Protein AF-A0A5N3UJM9-F1 (afdb_monomer)

Solvent-accessible surface area (backbone atoms only — not comparable to full-atom values): 4273 Å² total; per-residue (Å²): 135,84,52,72,67,56,60,54,53,48,29,68,79,72,63,53,42,89,35,64,38,90,91,76,69,53,60,25,71,42,64,71,58,41,59,57,52,51,32,69,79,73,64,49,48,85,33,63,38,90,90,75,66,53,62,21,72,42,66,68,60,40,58,59,55,57,72,82,110

Foldseek 3Di:
DDDPVNVLVVCVVVVDFPAADPVPRDGHSDPVVNVLVVCVVVVDFPAADPVPRDTHSDPVVNVVVVVVD

Secondary structure (DSSP, 8-state):
---HHHHHHHHHHH----EE-TTT--EESSHHHHHHHHHHHHT---EE-TTT--EESSHHHHHHHGGG-

Organism: Muntiacus reevesi (NCBI:txid9886)

Mean predicted aligned error: 4.25 Å

pLDDT: mean 93.31, std 6.68, range [53.0, 98.0]

InterPro domains:
  IPR013087 Zinc finger C2H2-type [PF00096] (47-69)
  IPR013087 Zinc finger C2H2-type [PS00028] (21-41)
  IPR013087 Zinc finger C2H2-type [PS00028] (49-69)
  IPR013087 Zinc finger C2H2-type [PS50157] (1-18)
  IPR013087 Zinc finger C2H2-type [PS50157] (19-46)
  IPR013087 Zinc finger C2H2-type [PS50157] (47-69)
  IPR013087 Zinc finger C2H2-type [SM00355] (19-41)
  IPR013087 Zinc finger C2H2-type [SM00355] (47-69)
  IPR036236 Zinc finger C2H2 superfamily [SSF57667] (2-56)
  IPR050826 Krueppel C2H2-type Zinc Finger [PTHR24377] (2-69)

Radius of gyration: 15.52 Å; Cα contacts (8 Å, |Δi|>4): 71; chains: 1; bounding box: 33×23×45 Å

Nearest PDB structures (foldseek):
  2i13-assembly2_B  TM=9.612E-01  e=5.169E-08  Mus musculus
  1g2f-assembly2_F  TM=9.186E-01  e=3.533E-07  Mus musculus
  1jk1-assembly1_A  TM=9.115E-01  e=2.853E-07  Mus musculus
  1jk2-assembly1_A  TM=9.134E-01  e=5.814E-07  Mus musculus
  7n5u-assembly1_A  TM=7.633E-01  e=9.809E-08  Homo sapiens

Structure (mmCIF, N/CA/C/O backbone):
data_AF-A0A5N3UJM9-F1
#
_entry.id   AF-A0A5N3UJM9-F1
#
loop_
_atom_site.group_PDB
_atom_site.id
_atom_site.type_symbol
_atom_site.label_atom_id
_atom_site.label_alt_id
_atom_site.label_comp_id
_atom_site.label_asym_id
_atom_site.label_entity_id
_atom_site.label_seq_id
_atom_site.pdbx_PDB_ins_code
_atom_site.Cartn_x
_atom_site.Cartn_y
_atom_site.Cartn_z
_atom_site.occupancy
_atom_site.B_iso_or_equiv
_atom_site.auth_seq_id
_atom_site.auth_comp_id
_atom_site.auth_asym_id
_atom_site.auth_atom_id
_atom_site.pdbx_PDB_model_num
ATOM 1 N N . MET A 1 1 ? -2.277 -0.855 30.702 1.00 53.00 1 MET A N 1
ATOM 2 C CA . MET A 1 1 ? -2.191 -0.209 29.375 1.00 53.00 1 MET A CA 1
ATOM 3 C C . MET A 1 1 ? -2.067 -1.295 28.324 1.00 53.00 1 MET A C 1
ATOM 5 O O . MET A 1 1 ? -1.189 -2.135 28.456 1.00 53.00 1 MET A O 1
ATOM 9 N N . GLN A 1 2 ? -2.974 -1.338 27.351 1.00 63.16 2 GLN A N 1
ATOM 10 C CA . GLN A 1 2 ? -2.895 -2.285 26.238 1.00 63.16 2 GLN A CA 1
ATOM 11 C C . GLN A 1 2 ? -1.908 -1.732 25.198 1.00 63.16 2 GLN A C 1
ATOM 13 O O . GLN A 1 2 ? -1.921 -0.531 24.930 1.00 63.16 2 GLN A O 1
ATOM 18 N N . SER A 1 3 ? -1.018 -2.566 24.659 1.00 85.44 3 SER A N 1
ATOM 19 C CA . SER A 1 3 ? -0.073 -2.127 23.626 1.00 85.44 3 SER A CA 1
ATOM 20 C C . SER A 1 3 ? -0.791 -1.925 22.288 1.00 85.44 3 SER A C 1
ATOM 22 O O . SER A 1 3 ? -1.733 -2.652 21.970 1.00 85.44 3 SER A O 1
ATOM 24 N N . SER A 1 4 ? -0.320 -0.974 21.474 1.00 84.56 4 SER A N 1
ATOM 25 C CA . SER A 1 4 ? -0.870 -0.708 20.134 1.00 84.56 4 SER A CA 1
ATOM 26 C C . SER A 1 4 ? -0.896 -1.961 19.249 1.00 84.56 4 SER A C 1
ATOM 28 O O . SER A 1 4 ? -1.868 -2.188 18.531 1.00 84.56 4 SER A O 1
ATOM 30 N N . ALA A 1 5 ? 0.123 -2.817 19.371 1.00 89.38 5 ALA A N 1
ATOM 31 C CA . ALA A 1 5 ? 0.203 -4.102 18.682 1.00 89.38 5 ALA A CA 1
ATOM 32 C C . ALA A 1 5 ? -0.877 -5.103 19.136 1.00 89.38 5 ALA A C 1
ATOM 34 O O . ALA A 1 5 ? -1.418 -5.839 18.312 1.00 89.38 5 ALA A O 1
ATOM 35 N N . LEU A 1 6 ? -1.221 -5.133 20.430 1.00 90.75 6 LEU A N 1
ATOM 36 C CA . LEU A 1 6 ? -2.271 -6.020 20.939 1.00 90.75 6 LEU A CA 1
ATOM 37 C C . LEU A 1 6 ? -3.658 -5.563 20.468 1.00 90.75 6 LEU A C 1
ATOM 39 O O . LEU A 1 6 ? -4.4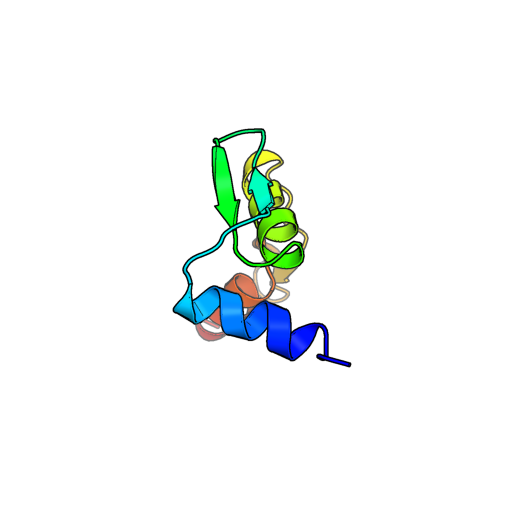60 -6.390 20.041 1.00 90.75 6 LEU A O 1
ATOM 43 N N . THR A 1 7 ? -3.927 -4.256 20.480 1.00 89.62 7 THR A N 1
ATOM 44 C CA . THR A 1 7 ? -5.176 -3.694 19.942 1.00 89.62 7 THR A CA 1
ATOM 45 C C . THR A 1 7 ? -5.310 -3.966 18.441 1.00 89.62 7 THR A C 1
ATOM 47 O O . THR A 1 7 ? -6.367 -4.384 17.973 1.00 89.62 7 THR A O 1
ATOM 50 N N . GLU A 1 8 ? -4.232 -3.798 17.674 1.00 90.88 8 GLU A N 1
ATOM 51 C CA . GLU A 1 8 ? -4.206 -4.135 16.249 1.00 90.88 8 GLU A CA 1
ATOM 52 C C . GLU A 1 8 ? -4.448 -5.630 16.000 1.00 90.88 8 GLU A C 1
ATOM 54 O O . GLU A 1 8 ? -5.239 -5.991 15.127 1.00 90.88 8 GLU A O 1
ATOM 59 N N . HIS A 1 9 ? -3.821 -6.502 16.794 1.00 92.12 9 HIS A N 1
ATOM 60 C CA . HIS A 1 9 ? -4.042 -7.943 16.727 1.00 92.12 9 HIS A CA 1
ATOM 61 C C . HIS A 1 9 ? -5.510 -8.308 16.991 1.00 92.12 9 HIS A C 1
ATOM 63 O O . HIS A 1 9 ? -6.084 -9.114 16.258 1.00 92.12 9 HIS A O 1
ATOM 69 N N . GLN A 1 10 ? -6.158 -7.680 17.977 1.00 93.25 10 GLN A N 1
ATOM 70 C CA . GLN A 1 10 ? -7.565 -7.942 18.296 1.00 93.25 10 GLN A CA 1
ATOM 71 C C . GLN A 1 10 ? -8.515 -7.659 17.123 1.00 93.25 10 GLN A C 1
ATOM 73 O O . GLN A 1 10 ? -9.495 -8.390 16.953 1.00 93.25 10 GLN A O 1
ATOM 78 N N . ARG A 1 11 ? -8.188 -6.704 16.238 1.00 94.25 11 ARG A N 1
ATOM 79 C CA . ARG A 1 11 ? -8.955 -6.449 15.000 1.00 94.25 11 ARG A CA 1
ATOM 80 C C . ARG A 1 11 ? -9.015 -7.657 14.067 1.00 94.25 11 ARG A C 1
ATOM 82 O O . ARG A 1 11 ? -9.864 -7.727 13.175 1.00 94.25 11 ARG A O 1
ATOM 89 N N . ILE A 1 12 ? -8.116 -8.631 14.228 1.00 92.94 12 ILE A N 1
ATOM 90 C CA . ILE A 1 12 ? -8.166 -9.875 13.460 1.00 92.94 12 ILE A CA 1
ATOM 91 C C . ILE A 1 12 ? -9.397 -10.693 13.836 1.00 92.94 12 ILE A C 1
ATOM 93 O O . ILE A 1 12 ? -10.058 -11.196 12.928 1.00 92.94 12 ILE A O 1
ATOM 97 N N . HIS A 1 13 ? -9.708 -10.754 15.130 1.00 94.56 13 HIS A N 1
ATOM 98 C CA . HIS A 1 13 ? -10.839 -11.495 15.675 1.00 94.56 13 HIS A CA 1
ATOM 99 C C . HIS A 1 13 ? -12.161 -10.754 15.488 1.00 94.56 13 HIS A C 1
ATOM 101 O O . HIS A 1 13 ? -13.148 -11.369 15.102 1.00 94.56 13 HIS A O 1
ATOM 107 N N . THR A 1 14 ? -12.180 -9.438 15.717 1.00 94.75 14 THR A N 1
ATOM 108 C CA . THR A 1 14 ? -13.414 -8.640 15.598 1.00 94.75 14 THR A CA 1
ATOM 109 C C . THR A 1 14 ? -13.793 -8.345 14.150 1.00 94.75 14 THR A C 1
ATOM 111 O O . THR A 1 14 ? -14.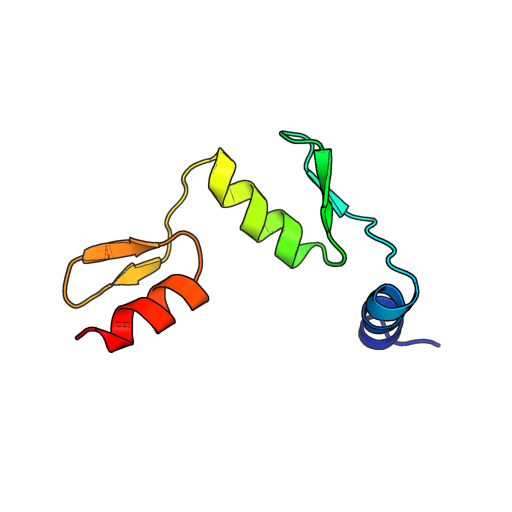941 -8.031 13.861 1.00 94.75 14 THR A O 1
ATOM 114 N N . GLY A 1 15 ? -12.829 -8.415 13.228 1.00 93.31 15 GLY A N 1
ATOM 115 C CA . GLY A 1 15 ? -13.038 -8.045 11.831 1.00 93.31 15 GLY A CA 1
ATOM 116 C C . GLY A 1 15 ? -13.089 -6.535 11.588 1.00 93.31 15 GLY A C 1
ATOM 117 O O . GLY A 1 15 ? -13.276 -6.134 10.440 1.00 93.31 15 GLY A O 1
ATOM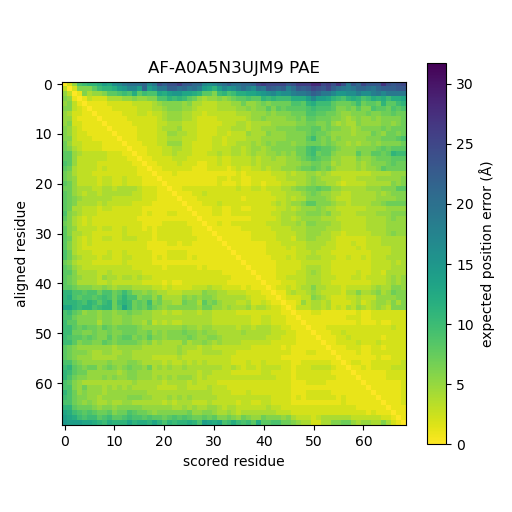 118 N N . GLU A 1 16 ? -12.873 -5.712 12.617 1.00 95.38 16 GLU A N 1
ATOM 119 C CA . GLU A 1 16 ? -12.855 -4.252 12.522 1.00 95.38 16 GLU A CA 1
ATOM 120 C C . GLU A 1 16 ? -11.807 -3.774 11.504 1.00 95.38 16 GLU A C 1
ATOM 122 O O . GLU A 1 16 ? -10.654 -4.217 11.498 1.00 95.38 16 GLU A O 1
ATOM 127 N N . ARG A 1 17 ? -12.210 -2.855 10.626 1.00 95.06 17 ARG A N 1
ATOM 128 C CA . ARG A 1 17 ? -11.364 -2.281 9.575 1.00 95.06 17 ARG A CA 1
ATOM 129 C C . ARG A 1 17 ? -11.519 -0.761 9.569 1.00 95.06 17 ARG A C 1
ATOM 131 O O . ARG A 1 17 ? -12.249 -0.239 8.736 1.00 95.06 17 ARG A O 1
ATOM 138 N N . PRO A 1 18 ? -10.860 -0.053 10.496 1.00 95.19 18 PRO A N 1
ATOM 139 C CA . PRO A 1 18 ? -11.091 1.376 10.683 1.00 95.19 18 PRO A CA 1
ATOM 140 C C . PRO A 1 18 ? -10.475 2.251 9.582 1.00 95.19 18 PRO A C 1
ATOM 142 O O . PRO A 1 18 ? -10.723 3.451 9.551 1.00 95.19 18 PRO A O 1
ATOM 145 N N . TYR A 1 19 ? -9.653 1.687 8.691 1.00 97.06 19 TYR A N 1
ATOM 146 C CA . TYR A 1 19 ? -8.958 2.452 7.655 1.00 97.06 19 TYR A CA 1
ATOM 147 C C . TYR A 1 19 ? -9.591 2.214 6.290 1.00 97.06 19 TYR A C 1
ATOM 149 O O . TYR A 1 19 ? -9.325 1.192 5.659 1.00 97.06 19 TYR A O 1
ATOM 157 N N . GLU A 1 20 ? -10.401 3.155 5.822 1.00 98.00 20 GLU A N 1
ATOM 158 C CA . GLU A 1 20 ? -11.087 3.073 4.534 1.00 98.00 20 GLU A CA 1
ATOM 159 C C . GLU A 1 20 ? -10.342 3.831 3.429 1.00 98.00 20 GLU A C 1
ATOM 161 O O . GLU A 1 20 ? -9.803 4.917 3.636 1.00 98.00 20 GLU A O 1
ATOM 166 N N . CYS A 1 21 ? -10.297 3.243 2.235 1.00 97.69 21 CYS A N 1
ATOM 167 C CA . CYS A 1 21 ? -9.818 3.907 1.036 1.00 97.69 21 CYS A CA 1
ATOM 168 C C . CYS A 1 21 ? -10.912 4.802 0.456 1.00 97.69 21 CYS A C 1
ATOM 170 O O . CYS A 1 21 ? -11.936 4.304 0.004 1.00 97.69 21 CYS A O 1
ATOM 172 N N . THR A 1 22 ? -10.649 6.103 0.380 1.00 96.19 22 THR A N 1
ATOM 173 C CA . THR A 1 22 ? -11.580 7.095 -0.179 1.00 96.19 22 THR A CA 1
ATOM 174 C C . THR A 1 22 ? -11.848 6.917 -1.674 1.00 96.19 22 THR A C 1
ATOM 176 O O . THR A 1 22 ? -12.910 7.298 -2.146 1.00 96.19 22 THR A O 1
ATOM 179 N N . GLU A 1 23 ? -10.916 6.314 -2.417 1.00 96.31 23 GLU A N 1
ATOM 180 C CA . GLU A 1 23 ? -11.034 6.129 -3.872 1.00 96.31 23 GLU A CA 1
ATOM 181 C C . GLU A 1 23 ? -11.941 4.951 -4.260 1.00 96.31 23 GLU A C 1
ATOM 183 O O . GLU A 1 23 ? -12.554 4.961 -5.323 1.00 96.31 23 GLU A O 1
ATOM 188 N N . CYS A 1 24 ? -12.009 3.898 -3.435 1.00 96.94 24 CYS A N 1
ATOM 189 C CA . CYS A 1 24 ? -12.742 2.672 -3.781 1.00 96.94 24 CYS A CA 1
ATOM 190 C C . CYS A 1 24 ? -13.587 2.067 -2.649 1.00 96.94 24 CYS A C 1
ATOM 192 O O . CYS A 1 24 ? -14.124 0.972 -2.811 1.00 96.94 24 CYS A O 1
ATOM 194 N N . GLY A 1 25 ? -13.675 2.728 -1.492 1.00 96.44 25 GLY A N 1
ATOM 195 C CA . GLY A 1 25 ? -14.434 2.279 -0.317 1.00 96.44 25 GLY A CA 1
ATOM 196 C C . GLY A 1 25 ? -13.859 1.042 0.383 1.00 96.44 25 GLY A C 1
ATOM 197 O O . GLY A 1 25 ? -14.479 0.458 1.271 1.00 96.44 25 GLY A O 1
ATOM 198 N N . LYS A 1 26 ? -12.673 0.566 -0.019 1.00 97.44 26 LYS A N 1
ATOM 199 C CA . LYS A 1 26 ? -12.092 -0.654 0.550 1.00 97.44 26 LYS A CA 1
ATOM 200 C C . LYS A 1 26 ? -11.490 -0.381 1.926 1.00 97.44 26 LYS A C 1
ATOM 202 O O . LYS A 1 26 ? -10.596 0.449 2.055 1.00 97.44 26 LYS A O 1
ATOM 207 N N . ALA A 1 27 ? -11.925 -1.137 2.932 1.00 96.94 27 ALA A N 1
ATOM 208 C CA . ALA A 1 27 ? -11.459 -0.988 4.308 1.00 96.94 27 ALA A CA 1
ATOM 209 C C . ALA A 1 27 ? -10.349 -1.984 4.707 1.00 96.94 27 ALA A C 1
ATOM 211 O O . ALA A 1 27 ? -10.338 -3.146 4.280 1.00 96.94 27 ALA A O 1
ATOM 212 N N . PHE A 1 28 ? -9.439 -1.543 5.581 1.00 95.94 28 PHE A N 1
ATOM 213 C CA . PHE A 1 28 ? -8.247 -2.251 6.054 1.00 95.94 28 PHE A CA 1
ATOM 214 C C . PHE A 1 28 ? -8.121 -2.217 7.584 1.00 95.94 28 PHE A C 1
ATOM 216 O O . PHE A 1 28 ? -8.590 -1.300 8.255 1.00 95.94 28 PHE A O 1
ATOM 223 N N . LYS A 1 29 ? -7.443 -3.230 8.143 1.00 94.56 29 LYS A N 1
ATOM 224 C CA . LYS A 1 29 ? -7.193 -3.371 9.594 1.00 94.56 29 LYS A CA 1
ATOM 225 C C . LYS A 1 29 ? -6.059 -2.474 10.110 1.00 94.56 29 LYS A C 1
ATOM 227 O O . LYS A 1 29 ? -6.039 -2.135 11.292 1.00 94.56 29 LYS A O 1
ATOM 232 N N . GLN A 1 30 ? -5.130 -2.105 9.223 1.00 93.44 30 GLN A N 1
ATOM 233 C CA . GLN A 1 30 ? -3.904 -1.359 9.526 1.00 93.44 30 GLN A CA 1
ATOM 234 C C . GLN A 1 30 ? -3.746 -0.174 8.564 1.00 93.44 30 GLN A C 1
ATOM 236 O O . GLN A 1 30 ? -4.009 -0.318 7.365 1.00 93.44 30 GLN A O 1
ATOM 241 N N . SER A 1 31 ? -3.252 0.963 9.059 1.00 94.12 31 SER A N 1
ATOM 242 C CA . SER A 1 31 ? -3.017 2.168 8.249 1.00 94.12 31 SER A CA 1
ATOM 243 C C . SER A 1 31 ? -1.930 1.951 7.196 1.00 94.12 31 SER A C 1
ATOM 245 O O . SER A 1 31 ? -2.105 2.326 6.043 1.00 94.12 31 SER A O 1
ATOM 247 N N . SER A 1 32 ? -0.847 1.255 7.552 1.00 92.12 32 SER A N 1
ATOM 248 C CA . SER A 1 32 ? 0.250 0.905 6.639 1.00 92.12 32 SER A CA 1
ATOM 249 C C . SER A 1 32 ? -0.225 0.099 5.425 1.00 92.12 32 SER A C 1
ATOM 251 O O . SER A 1 32 ? 0.256 0.302 4.307 1.00 92.12 32 SER A O 1
ATOM 253 N N . THR A 1 33 ? -1.208 -0.786 5.626 1.00 93.62 33 THR A N 1
ATOM 254 C CA . THR A 1 33 ? -1.813 -1.567 4.541 1.00 93.62 33 THR A CA 1
ATOM 255 C C . THR A 1 33 ? -2.659 -0.678 3.627 1.00 93.62 33 THR A C 1
ATOM 257 O O . THR A 1 33 ? -2.567 -0.822 2.409 1.00 93.62 33 THR A O 1
ATOM 260 N N . LEU A 1 34 ? -3.426 0.272 4.181 1.00 95.75 34 LEU A N 1
ATOM 261 C CA . LEU A 1 34 ? -4.160 1.264 3.387 1.00 95.75 34 LEU A CA 1
ATOM 262 C C . LEU A 1 34 ? -3.202 2.138 2.561 1.00 95.75 34 LEU A C 1
ATOM 264 O O . LEU A 1 34 ? -3.403 2.289 1.360 1.00 95.75 34 LEU A O 1
ATOM 268 N N . THR A 1 35 ? -2.125 2.653 3.159 1.00 93.75 35 THR A N 1
ATOM 269 C CA . THR A 1 35 ? -1.132 3.471 2.443 1.00 93.75 35 THR A CA 1
ATOM 270 C C . THR A 1 35 ? -0.478 2.698 1.298 1.00 93.75 35 THR A C 1
ATOM 272 O O . THR A 1 35 ? -0.327 3.220 0.196 1.00 93.75 35 THR A O 1
ATOM 275 N N . GLN A 1 36 ? -0.119 1.428 1.517 1.00 93.69 36 GLN A N 1
ATOM 276 C CA . GLN A 1 36 ? 0.388 0.582 0.436 1.00 93.69 36 GLN A CA 1
ATOM 277 C C . GLN A 1 36 ? -0.673 0.368 -0.650 1.00 93.69 36 GLN A C 1
ATOM 279 O O . GLN A 1 36 ? -0.347 0.394 -1.835 1.00 93.69 36 GLN A O 1
ATOM 284 N N . HIS A 1 37 ? -1.926 0.144 -0.257 1.00 94.88 37 HIS A N 1
ATOM 285 C CA . HIS A 1 37 ? -3.028 -0.039 -1.188 1.00 94.88 37 HIS A CA 1
ATOM 286 C C . HIS A 1 37 ? -3.249 1.200 -2.057 1.00 94.88 37 HIS A C 1
ATOM 288 O O . HIS A 1 37 ? -3.406 1.045 -3.259 1.00 94.88 37 HIS A O 1
ATOM 294 N N . GLN A 1 38 ? -3.173 2.411 -1.507 1.00 9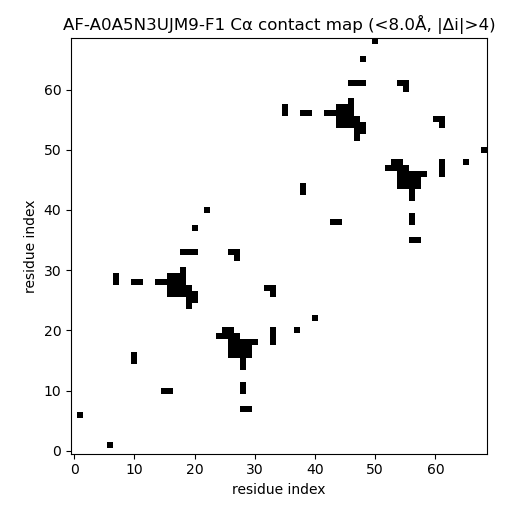5.25 38 GLN A N 1
ATOM 295 C CA . GLN A 1 38 ? -3.354 3.649 -2.275 1.00 95.25 38 GLN A CA 1
ATOM 296 C C . GLN A 1 38 ? -2.395 3.770 -3.470 1.00 95.25 38 GLN A C 1
ATOM 298 O O . GLN A 1 38 ? -2.764 4.339 -4.496 1.00 95.25 38 GLN A O 1
ATOM 303 N N . ARG A 1 39 ? -1.211 3.148 -3.408 1.00 94.69 39 ARG A N 1
ATOM 304 C CA . ARG A 1 39 ? -0.264 3.112 -4.535 1.00 94.69 39 ARG A CA 1
ATOM 305 C C . ARG A 1 39 ? -0.805 2.412 -5.782 1.00 94.69 39 ARG A C 1
ATOM 307 O O . ARG A 1 39 ? -0.291 2.637 -6.874 1.00 94.69 39 ARG A O 1
ATOM 314 N N . ILE A 1 40 ? -1.839 1.574 -5.659 1.00 94.25 40 ILE A N 1
ATOM 315 C CA . ILE A 1 40 ? -2.490 0.988 -6.839 1.00 94.25 40 ILE A CA 1
ATOM 316 C C . ILE A 1 40 ? -3.260 2.037 -7.641 1.00 94.25 40 ILE A C 1
ATOM 318 O O . ILE A 1 40 ? -3.342 1.905 -8.857 1.00 94.25 40 ILE A O 1
ATOM 322 N N . HIS A 1 41 ? -3.806 3.055 -6.969 1.00 94.81 41 HIS A N 1
ATOM 323 C CA . HIS A 1 41 ? -4.572 4.123 -7.608 1.00 94.81 41 HIS A CA 1
ATOM 324 C C . HIS A 1 41 ? -3.639 5.137 -8.266 1.00 94.81 41 HIS A C 1
ATOM 326 O O . HIS A 1 41 ? -3.890 5.568 -9.385 1.00 94.81 41 HIS A O 1
ATOM 332 N N . THR A 1 42 ? -2.518 5.455 -7.616 1.00 92.69 42 THR A N 1
ATOM 333 C CA . THR A 1 42 ? -1.511 6.367 -8.178 1.00 92.69 42 THR A CA 1
ATOM 334 C C . THR A 1 42 ? -0.631 5.706 -9.241 1.00 92.69 42 THR A C 1
ATOM 336 O O . THR A 1 42 ? 0.034 6.392 -10.011 1.00 92.69 42 THR A O 1
ATOM 339 N N . GLY A 1 43 ? -0.585 4.370 -9.278 1.00 90.88 43 GLY A N 1
ATOM 340 C CA . GLY A 1 43 ? 0.313 3.619 -10.153 1.00 90.88 43 GLY A CA 1
ATOM 341 C C . GLY A 1 43 ? 1.790 3.705 -9.749 1.00 90.88 43 GLY A C 1
ATOM 342 O O . GLY A 1 43 ? 2.652 3.282 -10.524 1.00 90.88 43 GLY A O 1
ATOM 343 N N . GLU A 1 44 ? 2.094 4.220 -8.553 1.00 93.00 44 GLU A N 1
ATOM 344 C CA . GLU A 1 44 ? 3.458 4.355 -8.044 1.00 93.00 44 GLU A CA 1
ATOM 345 C C . GLU A 1 44 ? 4.120 2.975 -7.880 1.00 93.00 44 GLU A C 1
ATOM 347 O O . GLU A 1 44 ? 3.612 2.076 -7.202 1.00 93.00 44 GLU A O 1
ATOM 352 N N . ARG A 1 45 ? 5.291 2.797 -8.501 1.00 92.44 45 ARG A N 1
ATOM 353 C CA . ARG A 1 45 ? 6.084 1.562 -8.434 1.00 92.44 45 ARG A CA 1
ATOM 354 C C . ARG A 1 45 ? 7.514 1.869 -8.010 1.00 92.44 45 ARG A C 1
ATOM 356 O O . ARG A 1 45 ? 8.407 1.969 -8.843 1.00 92.44 45 ARG A O 1
ATOM 363 N N . SER A 1 46 ? 7.729 1.998 -6.707 1.00 92.31 46 SER A N 1
ATOM 364 C CA . SER A 1 46 ? 9.020 2.397 -6.130 1.00 92.31 46 SER A CA 1
ATOM 365 C C . S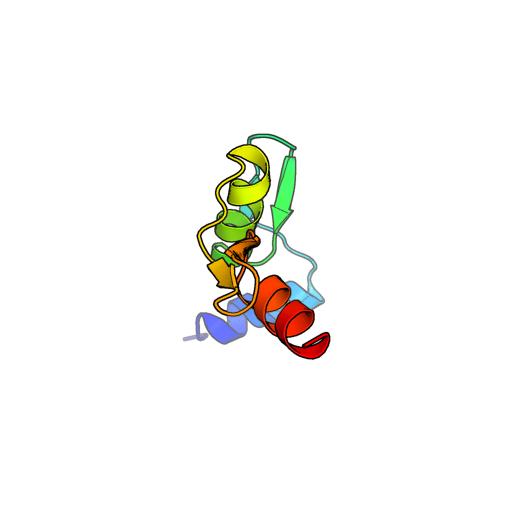ER A 1 46 ? 10.028 1.239 -5.999 1.00 92.31 46 SER A C 1
ATOM 367 O O . SER A 1 46 ? 11.185 1.467 -5.655 1.00 92.31 46 SER A O 1
ATOM 369 N N . TYR A 1 47 ? 9.626 -0.013 -6.261 1.00 95.12 47 TYR A N 1
ATOM 370 C CA . TYR A 1 47 ? 10.487 -1.189 -6.069 1.00 95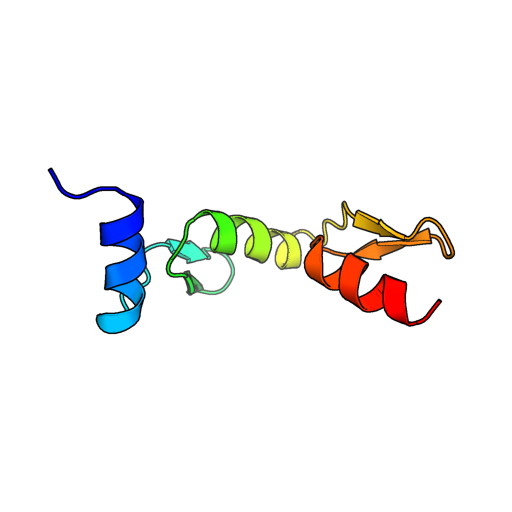.12 47 TYR A CA 1
ATOM 371 C C . TYR A 1 47 ? 10.937 -1.793 -7.394 1.00 95.12 47 TYR A C 1
ATOM 373 O O . TYR A 1 47 ? 10.187 -2.532 -8.030 1.00 95.12 47 TYR A O 1
ATOM 381 N N . THR A 1 48 ? 12.184 -1.542 -7.777 1.00 97.38 48 THR A N 1
ATOM 382 C CA . THR A 1 48 ? 12.735 -1.993 -9.062 1.00 97.38 48 THR A CA 1
ATOM 383 C C . THR A 1 48 ? 13.573 -3.261 -8.914 1.00 97.38 48 THR A C 1
ATOM 385 O O . THR A 1 48 ? 14.395 -3.396 -8.005 1.00 97.38 48 THR A O 1
ATOM 388 N N . CYS A 1 49 ? 13.374 -4.222 -9.815 1.00 97.44 49 CYS A N 1
ATOM 389 C CA . CYS A 1 49 ? 14.246 -5.383 -9.941 1.00 97.44 49 CYS A CA 1
ATOM 390 C C . CYS A 1 49 ? 15.573 -4.981 -10.583 1.00 97.44 49 CYS A C 1
ATOM 392 O O . CYS A 1 49 ? 15.590 -4.457 -11.689 1.00 97.44 49 CYS A O 1
ATOM 394 N N . THR A 1 50 ? 16.690 -5.291 -9.932 1.00 96.44 50 THR A N 1
ATOM 395 C CA . THR A 1 50 ? 18.026 -4.964 -10.450 1.00 96.44 50 THR A CA 1
ATOM 396 C C . THR A 1 50 ? 18.446 -5.824 -11.642 1.00 96.44 50 THR A C 1
ATOM 398 O O . THR A 1 50 ? 19.262 -5.379 -12.435 1.00 96.44 50 THR A O 1
ATOM 401 N N . LY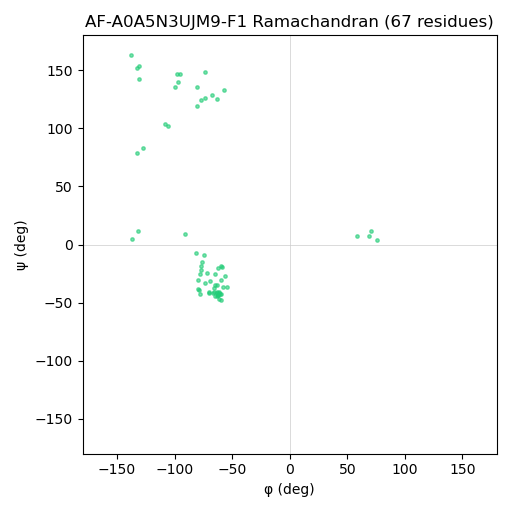S A 1 51 ? 17.883 -7.033 -11.800 1.00 96.44 51 LYS A N 1
ATOM 402 C CA . LYS A 1 51 ? 18.218 -7.940 -12.912 1.00 96.44 51 LYS A CA 1
ATOM 403 C C . LYS A 1 51 ? 17.512 -7.580 -14.227 1.00 96.44 51 LYS A C 1
ATOM 405 O O . LYS A 1 51 ? 18.109 -7.714 -15.283 1.00 96.44 51 LYS A O 1
ATOM 410 N N . CYS A 1 52 ? 16.250 -7.142 -14.180 1.00 97.12 52 CYS A N 1
ATOM 411 C CA . CYS A 1 52 ? 15.446 -6.889 -15.390 1.00 97.12 52 CYS A CA 1
ATOM 412 C C . CYS A 1 52 ? 14.716 -5.537 -15.411 1.00 97.12 52 CYS A C 1
ATOM 414 O O . CYS A 1 52 ? 13.815 -5.343 -16.222 1.00 97.12 52 CYS A O 1
ATOM 416 N N . ALA A 1 53 ? 15.042 -4.627 -14.489 1.00 96.06 53 ALA A N 1
ATOM 417 C CA . ALA A 1 53 ? 14.465 -3.283 -14.363 1.00 96.06 53 ALA A CA 1
ATOM 418 C C . ALA A 1 53 ? 12.934 -3.212 -14.169 1.00 96.06 53 ALA A C 1
ATOM 420 O O . ALA A 1 53 ? 12.358 -2.125 -14.136 1.00 96.06 53 ALA A O 1
ATOM 421 N N . LYS A 1 54 ? 12.244 -4.346 -13.983 1.00 96.88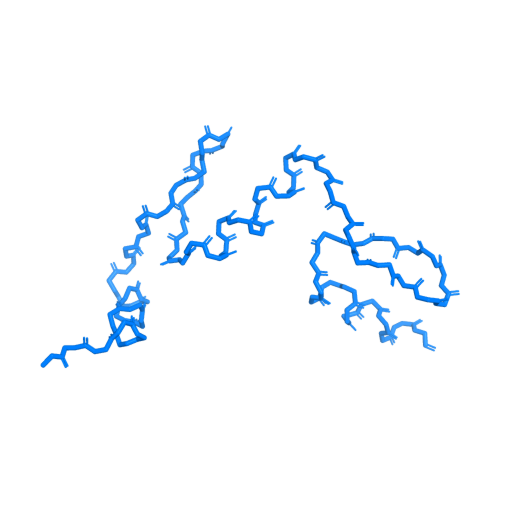 54 LYS A N 1
ATOM 422 C CA . LYS A 1 54 ? 10.796 -4.359 -13.748 1.00 96.88 54 LYS A CA 1
ATOM 423 C C . LYS A 1 54 ? 10.457 -3.731 -12.394 1.00 96.88 54 LYS A C 1
ATOM 425 O O . LYS A 1 54 ? 11.012 -4.136 -11.372 1.00 96.88 54 LYS A O 1
ATOM 430 N N . ALA A 1 55 ? 9.527 -2.777 -12.391 1.00 96.31 55 ALA A N 1
ATOM 431 C CA . ALA A 1 55 ? 9.083 -2.070 -11.193 1.00 96.31 55 ALA A CA 1
ATOM 432 C C . ALA A 1 55 ? 7.817 -2.696 -10.574 1.00 96.31 55 ALA A C 1
ATOM 434 O O . ALA A 1 55 ? 6.939 -3.205 -11.277 1.00 96.31 55 ALA A O 1
ATOM 435 N N . PHE A 1 56 ? 7.708 -2.640 -9.247 1.00 95.44 56 PHE A N 1
ATOM 436 C CA . PHE A 1 56 ? 6.633 -3.223 -8.444 1.00 95.44 56 PHE A CA 1
ATOM 437 C C . PHE A 1 56 ? 6.097 -2.216 -7.421 1.00 95.44 56 PHE A C 1
ATOM 439 O O . PHE A 1 56 ? 6.818 -1.339 -6.949 1.00 95.44 56 PHE A O 1
ATOM 446 N N . ILE A 1 57 ? 4.821 -2.375 -7.061 1.00 93.56 57 ILE A N 1
ATOM 447 C CA . ILE A 1 57 ? 4.094 -1.473 -6.147 1.00 93.56 57 ILE A CA 1
ATOM 448 C C . ILE A 1 57 ? 4.546 -1.656 -4.685 1.00 93.56 57 ILE A C 1
ATOM 450 O O . ILE A 1 57 ? 4.584 -0.703 -3.906 1.00 93.56 57 ILE A O 1
ATOM 454 N N . ASN A 1 58 ? 4.922 -2.882 -4.301 1.00 92.81 58 ASN A N 1
ATOM 455 C CA . ASN A 1 58 ? 5.417 -3.194 -2.961 1.00 92.81 58 ASN A CA 1
ATOM 456 C C . ASN A 1 58 ? 6.625 -4.151 -2.983 1.00 92.81 58 ASN A C 1
ATOM 458 O O . ASN A 1 58 ? 6.889 -4.846 -3.972 1.00 92.81 58 ASN A O 1
ATOM 462 N N . TYR A 1 59 ? 7.344 -4.198 -1.859 1.00 93.44 59 TYR A N 1
ATOM 463 C CA . TYR A 1 59 ? 8.546 -5.017 -1.691 1.00 93.44 59 TYR A CA 1
ATOM 464 C C . TYR A 1 59 ? 8.272 -6.526 -1.771 1.00 93.44 59 TYR A C 1
ATOM 466 O O . TYR A 1 59 ? 9.090 -7.282 -2.301 1.00 93.44 59 TYR A O 1
ATOM 474 N N . SER A 1 60 ? 7.115 -6.982 -1.283 1.00 93.88 60 SER A N 1
ATOM 475 C CA . SER A 1 60 ? 6.734 -8.399 -1.301 1.00 93.88 60 SER A CA 1
ATOM 476 C C . SER A 1 60 ? 6.595 -8.934 -2.728 1.00 93.88 60 SER A C 1
ATOM 478 O O . SER A 1 60 ? 7.069 -10.030 -3.032 1.00 93.88 60 SER A O 1
ATOM 480 N N . LEU A 1 61 ? 6.005 -8.144 -3.633 1.00 94.69 61 LEU A N 1
ATOM 481 C CA . LEU A 1 61 ? 5.891 -8.478 -5.053 1.00 94.69 61 LEU A CA 1
ATOM 482 C C . LEU A 1 61 ? 7.263 -8.547 -5.727 1.00 94.69 61 LEU A C 1
ATOM 484 O O . LEU A 1 61 ? 7.526 -9.510 -6.448 1.00 94.69 61 LEU A O 1
ATOM 488 N N . LEU A 1 62 ? 8.148 -7.582 -5.449 1.00 96.44 62 LEU A N 1
ATOM 489 C CA . LEU A 1 62 ? 9.529 -7.614 -5.934 1.00 96.44 62 LEU A CA 1
ATOM 490 C C . LEU A 1 62 ? 10.263 -8.861 -5.422 1.00 96.44 62 LEU A C 1
ATOM 492 O O . LEU A 1 62 ? 10.896 -9.565 -6.201 1.00 96.44 62 LEU A O 1
ATOM 496 N N . THR A 1 63 ? 10.164 -9.164 -4.128 1.00 96.44 63 THR A N 1
ATOM 497 C CA . THR A 1 63 ? 10.831 -10.321 -3.511 1.00 96.44 63 THR A CA 1
ATOM 498 C C . THR A 1 63 ? 10.350 -11.636 -4.114 1.00 96.44 63 THR A C 1
ATOM 500 O O . THR A 1 63 ? 11.159 -12.515 -4.399 1.00 96.44 63 THR A O 1
ATOM 503 N N . ARG A 1 64 ? 9.043 -11.771 -4.369 1.00 96.38 64 ARG A N 1
ATOM 504 C CA . ARG A 1 64 ? 8.499 -12.933 -5.078 1.00 96.38 64 ARG A CA 1
ATOM 505 C C . ARG A 1 64 ? 9.027 -13.012 -6.509 1.00 96.38 64 ARG A C 1
ATOM 507 O O . ARG A 1 64 ? 9.423 -14.086 -6.941 1.00 96.38 64 ARG A O 1
ATOM 514 N N . HIS A 1 65 ? 9.067 -11.890 -7.223 1.00 96.69 65 HIS A N 1
ATOM 515 C CA . HIS A 1 65 ? 9.608 -11.830 -8.579 1.00 96.69 65 HIS A CA 1
ATOM 516 C C . HIS A 1 65 ? 11.104 -12.162 -8.639 1.00 96.69 65 HIS A C 1
ATOM 518 O O . HIS A 1 65 ? 11.545 -12.811 -9.575 1.00 96.69 65 HIS A O 1
ATOM 524 N N . LYS A 1 66 ? 11.898 -11.791 -7.633 1.00 96.44 66 LYS A N 1
ATOM 525 C CA . LYS A 1 66 ? 13.328 -12.127 -7.605 1.00 96.44 66 LYS A CA 1
ATOM 526 C C . LYS A 1 66 ? 13.608 -13.635 -7.654 1.00 96.44 66 LYS A C 1
ATOM 528 O O . LYS A 1 66 ? 14.713 -13.992 -8.019 1.00 96.44 66 LYS A O 1
ATOM 533 N N . ARG A 1 67 ? 12.631 -14.492 -7.326 1.00 96.00 67 ARG A N 1
ATOM 534 C CA . ARG A 1 67 ? 12.761 -15.961 -7.357 1.00 96.00 67 ARG A CA 1
ATOM 535 C C . ARG 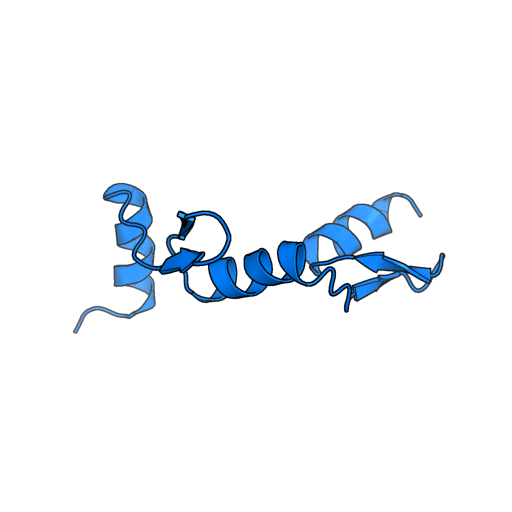A 1 67 ? 12.703 -16.571 -8.757 1.00 96.00 67 ARG A C 1
ATOM 537 O O . ARG A 1 67 ? 13.003 -17.746 -8.895 1.00 96.00 67 ARG A O 1
ATOM 544 N N . ILE A 1 68 ? 12.254 -15.816 -9.760 1.00 94.75 68 ILE A N 1
ATOM 545 C CA . ILE A 1 68 ? 12.208 -16.293 -11.152 1.00 94.75 68 ILE A CA 1
ATOM 546 C C . ILE A 1 68 ? 13.494 -15.971 -11.925 1.00 94.75 68 ILE A C 1
ATOM 548 O O . ILE A 1 68 ? 13.529 -16.134 -13.140 1.00 94.75 68 ILE A O 1
ATOM 552 N N . HIS A 1 69 ? 14.521 -15.491 -11.221 1.00 89.12 69 HIS A N 1
ATOM 553 C CA . HIS A 1 69 ? 15.866 -15.234 -11.726 1.00 89.12 69 HIS A CA 1
ATOM 554 C C . HIS A 1 69 ? 16.897 -15.977 -10.896 1.00 89.12 69 HIS A C 1
ATOM 556 O O . HIS A 1 69 ? 18.044 -16.049 -11.383 1.00 89.12 69 HIS A O 1
#

Sequence (69 aa):
MQSSALTEHQRIHTGERPYECTECGKAFKQSSTLTQHQRIHTGERSYTCTKCAKAFINYSLLTRHKRIH